Protein AF-W5W968-F1 (afdb_monomer_lite)

Foldseek 3Di:
DDDDDDDDDDDDDDDDDDDDPPDDDDDPDDPPPPPPQDQLQVQLQVLLCVVPVPPPQPVQWPDWGDDPLEIETEGQDDLPPLVSQVVSQVSSVVSSVVSPRQWYWYFYAHPVRHTNDIDTDHHPDPVVD

Structure (mmCIF, N/CA/C/O backbone):
data_AF-W5W968-F1
#
_entry.id   AF-W5W968-F1
#
loop_
_atom_site.group_PDB
_atom_site.id
_atom_site.type_symbol
_atom_site.label_atom_id
_atom_site.label_alt_id
_atom_site.label_comp_id
_atom_site.label_asym_id
_atom_site.label_entity_id
_atom_site.label_seq_id
_atom_site.pdbx_PDB_ins_code
_atom_site.Cartn_x
_atom_site.Cartn_y
_atom_site.Cartn_z
_atom_site.occupancy
_atom_site.B_iso_or_equiv
_atom_site.auth_seq_id
_atom_site.auth_comp_id
_atom_site.auth_asym_id
_atom_site.auth_atom_id
_atom_site.pdbx_PDB_model_num
ATOM 1 N N . MET A 1 1 ? -25.070 -48.140 -51.316 1.00 39.28 1 MET A N 1
ATOM 2 C CA . MET A 1 1 ? -23.881 -48.813 -51.889 1.00 39.28 1 MET A CA 1
ATOM 3 C C . MET A 1 1 ? -22.742 -48.630 -50.889 1.00 39.28 1 MET A C 1
ATOM 5 O O . MET A 1 1 ? -22.454 -47.496 -50.550 1.00 39.28 1 MET A O 1
ATOM 9 N N . ARG A 1 2 ? -22.415 -49.694 -50.137 1.00 38.19 2 ARG A N 1
ATOM 10 C CA . ARG A 1 2 ? -21.109 -50.400 -50.164 1.00 38.19 2 ARG A CA 1
ATOM 11 C C . ARG A 1 2 ? -19.934 -49.473 -49.798 1.00 38.19 2 ARG A C 1
ATOM 13 O O . ARG A 1 2 ? -19.560 -48.635 -50.599 1.00 38.19 2 ARG A O 1
ATOM 20 N N . HIS A 1 3 ? -19.540 -49.444 -48.520 1.00 36.47 3 HIS A N 1
ATOM 21 C CA . HIS A 1 3 ? -18.381 -50.171 -47.950 1.00 36.47 3 HIS A CA 1
ATOM 22 C C . HIS A 1 3 ? -17.030 -49.729 -48.538 1.00 36.47 3 HIS A C 1
ATOM 24 O O . HIS A 1 3 ? -16.761 -50.032 -49.692 1.00 36.47 3 HIS A O 1
ATOM 30 N N . ALA A 1 4 ? -16.140 -49.126 -47.740 1.00 35.97 4 ALA A N 1
ATOM 31 C CA . ALA A 1 4 ? -15.128 -49.837 -46.943 1.00 35.97 4 ALA A CA 1
ATOM 32 C C . ALA A 1 4 ? -14.168 -48.859 -46.220 1.00 35.97 4 ALA A C 1
ATOM 34 O O . ALA A 1 4 ? -13.805 -47.818 -46.760 1.00 35.97 4 ALA A O 1
ATOM 35 N N . LEU A 1 5 ? -13.781 -49.233 -44.993 1.00 43.88 5 LEU A N 1
ATOM 36 C CA . LEU A 1 5 ? -12.672 -48.693 -44.186 1.00 43.88 5 LEU A CA 1
ATOM 37 C C . LEU A 1 5 ? -11.293 -49.084 -44.777 1.00 43.88 5 LEU A C 1
ATOM 39 O O . LEU A 1 5 ? -11.223 -50.030 -45.562 1.00 43.88 5 LEU A O 1
ATOM 43 N N . PRO A 1 6 ? -10.199 -48.413 -44.359 1.00 47.28 6 PRO A N 1
ATOM 44 C CA . PRO A 1 6 ? -9.336 -48.941 -43.276 1.00 47.28 6 PRO A CA 1
ATOM 45 C C . PRO A 1 6 ? -8.950 -47.834 -42.265 1.00 47.28 6 PRO A C 1
ATOM 47 O O . PRO A 1 6 ? -8.614 -46.721 -42.648 1.00 47.28 6 PRO A O 1
ATOM 50 N N . LEU A 1 7 ? -9.203 -47.976 -40.961 1.00 47.47 7 LEU A N 1
ATOM 51 C CA . LEU A 1 7 ? -8.351 -48.579 -39.916 1.00 47.47 7 LEU A CA 1
ATOM 52 C C . LEU A 1 7 ? -6.845 -48.247 -40.005 1.00 47.47 7 LEU A C 1
ATOM 54 O O . LEU A 1 7 ? -6.109 -48.939 -40.697 1.00 47.47 7 LEU A O 1
ATOM 58 N N . VAL A 1 8 ? -6.387 -47.284 -39.193 1.00 40.53 8 VAL A N 1
ATOM 59 C CA . VAL A 1 8 ? -5.042 -47.272 -38.586 1.00 40.53 8 VAL A CA 1
ATOM 60 C C . VAL A 1 8 ? -5.174 -46.718 -37.165 1.00 40.53 8 VAL A C 1
ATOM 62 O O . VAL A 1 8 ? -5.640 -45.599 -36.963 1.00 40.53 8 VAL A O 1
ATOM 65 N N . ALA A 1 9 ? -4.795 -47.527 -36.178 1.00 46.47 9 ALA A N 1
ATOM 66 C CA . ALA A 1 9 ? -4.630 -47.112 -34.792 1.00 46.47 9 ALA A CA 1
ATOM 67 C C . ALA A 1 9 ? -3.275 -46.411 -34.623 1.00 46.47 9 ALA A C 1
ATOM 69 O O . ALA A 1 9 ? -2.259 -46.927 -35.082 1.00 46.47 9 ALA A O 1
ATOM 70 N N . ALA A 1 10 ? -3.246 -45.279 -33.922 1.00 40.69 10 ALA A N 1
ATOM 71 C CA . ALA A 1 10 ? -2.011 -44.714 -33.392 1.00 40.69 10 ALA A CA 1
ATOM 72 C C . ALA A 1 10 ? -2.279 -44.107 -32.011 1.00 40.69 10 ALA A C 1
ATOM 74 O O . ALA A 1 10 ? -2.956 -43.091 -31.867 1.00 40.69 10 ALA A O 1
ATOM 75 N N . VAL A 1 11 ? -1.758 -44.784 -30.991 1.00 48.22 11 VAL A N 1
ATOM 76 C CA . VAL A 1 11 ? -1.590 -44.264 -29.636 1.00 48.22 11 VAL A CA 1
ATOM 77 C C . VAL A 1 11 ? -0.377 -43.333 -29.654 1.00 48.22 11 VAL A C 1
ATOM 79 O O . VAL A 1 11 ? 0.710 -43.765 -30.026 1.00 48.22 11 VAL A O 1
ATOM 82 N N . ALA A 1 12 ? -0.540 -42.084 -29.225 1.00 42.56 12 ALA A N 1
ATOM 83 C CA . ALA A 1 12 ? 0.560 -41.213 -28.803 1.00 42.56 12 ALA A CA 1
ATOM 84 C C . ALA A 1 12 ? -0.007 -40.247 -27.750 1.00 42.56 12 ALA A C 1
ATOM 86 O O . ALA A 1 12 ? -0.806 -39.371 -28.054 1.00 42.56 12 ALA A O 1
ATOM 87 N N . ALA A 1 13 ? 0.112 -40.599 -26.472 1.00 41.41 13 ALA A N 1
ATOM 88 C CA . ALA A 1 13 ? 1.233 -40.215 -25.614 1.00 41.41 13 ALA A CA 1
ATOM 89 C C . ALA A 1 13 ? 1.222 -38.710 -25.299 1.00 41.41 13 ALA A C 1
ATOM 91 O O . ALA A 1 13 ? 1.742 -37.873 -26.030 1.00 41.41 13 ALA A O 1
ATOM 92 N N . LEU A 1 14 ? 0.603 -38.420 -24.154 1.00 41.91 14 LEU A N 1
ATOM 93 C CA . LEU A 1 14 ? 0.726 -37.198 -23.375 1.00 41.91 14 LEU A CA 1
ATOM 94 C C . LEU A 1 14 ? 2.215 -36.948 -23.073 1.00 41.91 14 LEU A C 1
ATOM 96 O O . LEU A 1 14 ? 2.837 -37.762 -22.393 1.00 41.91 14 LEU A O 1
ATOM 100 N N . VAL A 1 15 ? 2.785 -35.837 -23.541 1.00 47.44 15 VAL A N 1
ATOM 101 C CA . VAL A 1 15 ? 4.099 -35.376 -23.072 1.00 47.44 15 VAL A CA 1
ATOM 102 C C . VAL A 1 15 ? 3.987 -33.914 -22.667 1.00 47.44 15 VAL A C 1
ATOM 104 O O . VAL A 1 15 ? 3.806 -33.028 -23.498 1.00 47.44 15 VAL A O 1
ATOM 107 N N . LEU A 1 16 ? 4.078 -33.692 -21.353 1.00 44.12 16 LEU A N 1
ATOM 108 C CA . LEU A 1 16 ? 4.423 -32.414 -20.745 1.00 44.12 16 LEU A CA 1
ATOM 109 C C . LEU A 1 16 ? 5.750 -31.935 -21.343 1.00 44.12 16 LEU A C 1
ATOM 111 O O . LEU A 1 16 ? 6.796 -32.531 -21.080 1.00 44.12 16 LEU A O 1
ATOM 115 N N . THR A 1 17 ? 5.734 -30.841 -22.095 1.00 50.59 17 THR A N 1
ATOM 116 C CA . THR A 1 17 ? 6.968 -30.204 -22.560 1.00 50.59 17 THR A CA 1
ATOM 117 C C . THR A 1 17 ? 7.557 -29.354 -21.437 1.00 50.59 17 THR A C 1
ATOM 119 O O . THR A 1 17 ? 7.319 -28.153 -21.332 1.00 50.59 17 THR A O 1
ATOM 122 N N . GLY A 1 18 ? 8.315 -30.016 -20.564 1.00 40.38 18 GLY A N 1
ATOM 123 C CA . GLY A 1 18 ? 9.319 -29.386 -19.719 1.00 40.38 18 GLY A CA 1
ATOM 124 C C . GLY A 1 18 ? 10.605 -29.117 -20.511 1.00 40.38 18 GLY A C 1
ATOM 125 O O . GLY A 1 18 ? 11.054 -2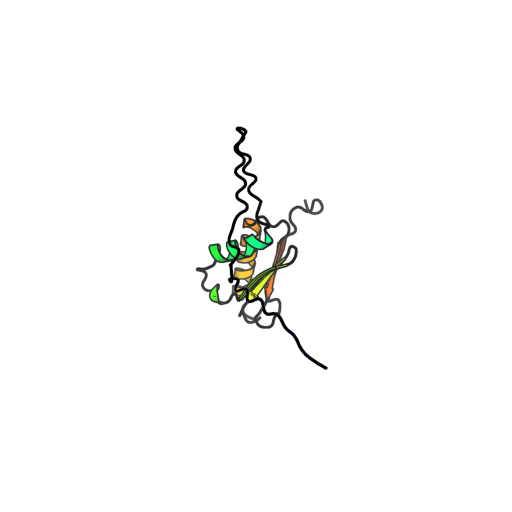9.964 -21.274 1.00 40.38 18 GLY A O 1
ATOM 126 N N . CYS A 1 19 ? 11.155 -27.917 -20.310 1.00 44.09 19 CYS A N 1
ATOM 127 C CA . CYS A 1 19 ? 12.542 -27.464 -20.476 1.00 44.09 19 CYS A CA 1
ATOM 128 C C . CYS A 1 19 ? 13.422 -28.083 -21.581 1.00 44.09 19 CYS A C 1
ATOM 130 O O . CYS A 1 19 ? 13.919 -29.192 -21.434 1.00 44.09 19 CYS A O 1
ATOM 132 N N . THR A 1 20 ? 13.801 -27.277 -22.580 1.00 46.06 20 THR A N 1
ATOM 133 C CA . THR A 1 20 ? 15.176 -27.244 -23.131 1.00 46.06 20 THR A CA 1
ATOM 134 C C . THR A 1 20 ? 15.336 -26.078 -24.109 1.00 46.06 20 THR A C 1
ATOM 136 O O . THR A 1 20 ? 15.083 -26.197 -25.296 1.00 46.06 20 THR A O 1
ATOM 139 N N . ASN A 1 21 ? 15.816 -24.941 -23.610 1.00 48.47 21 ASN A N 1
ATOM 140 C CA . ASN A 1 21 ? 16.661 -24.047 -24.404 1.00 48.47 21 ASN A CA 1
ATOM 141 C C . ASN A 1 21 ? 17.948 -23.834 -23.602 1.00 48.47 21 ASN A C 1
ATOM 143 O O . ASN A 1 21 ? 18.217 -22.756 -23.080 1.00 48.47 21 ASN A O 1
ATOM 147 N N . LEU A 1 22 ? 18.700 -24.923 -23.420 1.00 44.28 22 LEU A N 1
ATOM 148 C CA . LEU A 1 22 ? 20.071 -24.863 -22.932 1.00 44.28 22 LEU A CA 1
ATOM 149 C C . LEU A 1 22 ? 20.979 -24.673 -24.150 1.00 44.28 22 LEU A C 1
ATOM 151 O O . LEU A 1 22 ? 21.434 -25.640 -24.756 1.00 44.28 22 LEU A O 1
ATOM 155 N N . THR A 1 23 ? 21.230 -23.422 -24.519 1.00 49.28 23 THR A N 1
ATOM 156 C CA . THR A 1 23 ? 22.278 -23.097 -25.487 1.00 49.28 23 THR A CA 1
ATOM 157 C C . THR A 1 23 ? 23.603 -23.032 -24.729 1.00 49.28 23 THR A C 1
ATOM 159 O O . THR A 1 23 ? 23.888 -22.051 -24.045 1.00 49.28 23 THR A O 1
ATOM 162 N N . VAL A 1 24 ? 24.418 -24.086 -24.810 1.00 48.97 24 VAL A N 1
ATOM 163 C CA . VAL A 1 24 ? 25.811 -24.040 -24.341 1.00 48.97 24 VAL A CA 1
ATOM 164 C C . VAL A 1 24 ? 26.629 -23.302 -25.397 1.00 48.97 24 VAL A C 1
ATOM 166 O O . VAL A 1 24 ? 27.050 -23.891 -26.387 1.00 48.97 24 VAL A O 1
ATOM 169 N N . ILE A 1 25 ? 26.853 -22.006 -25.186 1.00 41.88 25 ILE A N 1
ATOM 170 C CA . ILE A 1 25 ? 27.878 -21.241 -25.900 1.00 41.88 25 ILE A CA 1
ATOM 171 C C . ILE A 1 25 ? 29.080 -21.148 -24.956 1.00 41.88 25 ILE A C 1
ATOM 173 O O . ILE A 1 25 ? 29.092 -20.334 -24.037 1.00 41.88 25 ILE A O 1
ATOM 177 N N . ARG A 1 26 ? 30.085 -22.012 -25.143 1.00 47.41 26 ARG A N 1
ATOM 178 C CA . ARG A 1 26 ? 31.435 -21.729 -24.639 1.00 47.41 26 ARG A CA 1
ATOM 179 C C . ARG A 1 26 ? 32.172 -20.948 -25.716 1.00 47.41 26 ARG A C 1
ATOM 181 O O . ARG A 1 26 ? 32.591 -21.517 -26.716 1.00 47.41 26 ARG A O 1
ATOM 188 N N . THR A 1 27 ? 32.348 -19.665 -25.460 1.00 37.69 27 THR A N 1
ATOM 189 C CA . THR A 1 27 ? 33.389 -18.840 -26.067 1.00 37.69 27 THR A CA 1
ATOM 190 C C . THR A 1 27 ? 34.041 -18.087 -24.924 1.00 37.69 27 THR A C 1
ATOM 192 O O . THR A 1 27 ? 33.364 -17.353 -24.207 1.00 37.69 27 THR A O 1
ATOM 195 N N . ASP A 1 28 ? 35.331 -18.337 -24.717 1.00 48.69 28 ASP A N 1
ATOM 196 C CA . ASP A 1 28 ? 36.204 -17.544 -23.862 1.00 48.69 28 ASP A CA 1
ATOM 197 C C . ASP A 1 28 ? 36.000 -16.048 -24.143 1.00 48.69 28 ASP A C 1
ATOM 199 O O . ASP A 1 28 ? 36.271 -15.566 -25.242 1.00 48.69 28 ASP A O 1
ATOM 203 N N . GLY A 1 29 ? 35.480 -15.313 -23.161 1.00 42.78 29 GLY A N 1
ATOM 204 C CA . GLY A 1 29 ? 35.251 -13.878 -23.291 1.00 42.78 29 GLY A CA 1
ATOM 205 C C . GLY A 1 29 ? 34.295 -13.346 -22.234 1.00 42.78 29 GLY A C 1
ATOM 206 O O . GLY A 1 29 ? 33.097 -13.525 -22.379 1.00 42.78 29 GLY A O 1
ATOM 207 N N . ALA A 1 30 ? 34.868 -12.706 -21.205 1.00 43.94 30 ALA A N 1
ATOM 208 C CA . ALA A 1 30 ? 34.291 -11.795 -20.201 1.00 43.94 30 ALA A CA 1
ATOM 209 C C . ALA A 1 30 ? 32.910 -12.137 -19.573 1.00 43.94 30 ALA A C 1
ATOM 211 O O . ALA A 1 30 ? 31.939 -12.407 -20.274 1.00 43.94 30 ALA A O 1
ATOM 212 N N . PRO A 1 31 ? 32.743 -12.033 -18.237 1.00 40.44 31 PRO A N 1
ATOM 213 C CA . PRO A 1 31 ? 31.450 -12.258 -17.598 1.00 40.44 31 PRO A CA 1
ATOM 214 C C . PRO A 1 31 ? 30.466 -11.128 -17.948 1.00 40.44 31 PRO A C 1
ATOM 216 O O . PRO A 1 31 ? 30.325 -10.157 -17.214 1.00 40.44 31 PRO A O 1
ATOM 219 N N . ASN A 1 32 ? 29.739 -11.270 -19.054 1.00 43.28 32 ASN A N 1
ATOM 220 C CA . ASN A 1 32 ? 28.524 -10.506 -19.310 1.00 43.28 32 ASN A CA 1
ATOM 221 C C . ASN A 1 32 ? 27.347 -11.226 -18.646 1.00 43.28 32 ASN A C 1
ATOM 223 O O . ASN A 1 32 ? 26.489 -11.815 -19.300 1.00 43.28 32 ASN A O 1
ATOM 227 N N . THR A 1 33 ? 27.293 -11.174 -17.314 1.00 44.38 33 THR A N 1
ATOM 228 C CA . THR A 1 33 ? 26.039 -11.388 -16.586 1.00 44.38 33 THR A CA 1
ATOM 229 C C . THR A 1 33 ? 25.143 -10.181 -16.832 1.00 44.38 33 THR A C 1
ATOM 231 O O . THR A 1 33 ? 25.094 -9.248 -16.032 1.00 44.38 33 THR A O 1
ATOM 234 N N . THR A 1 34 ? 24.425 -10.173 -17.953 1.00 44.59 34 THR A N 1
ATOM 235 C CA . THR A 1 34 ? 23.242 -9.324 -18.090 1.00 44.59 34 THR A CA 1
ATOM 236 C C . THR A 1 34 ? 22.142 -9.947 -17.235 1.00 44.59 34 THR A C 1
ATOM 238 O O . THR A 1 34 ? 21.294 -10.690 -17.721 1.00 44.59 34 THR A O 1
ATOM 241 N N . THR A 1 35 ? 22.182 -9.692 -15.927 1.00 52.06 35 THR A N 1
ATOM 242 C CA . THR A 1 35 ? 21.044 -9.955 -15.046 1.00 52.06 35 THR A CA 1
ATOM 243 C C . THR A 1 35 ? 19.908 -9.071 -15.540 1.00 52.06 35 THR A C 1
ATOM 245 O O . THR A 1 35 ? 19.963 -7.849 -15.394 1.00 52.06 35 THR A O 1
ATOM 248 N N . ALA A 1 36 ? 18.905 -9.664 -16.189 1.00 58.97 36 ALA A N 1
ATOM 249 C CA . ALA A 1 36 ? 17.695 -8.945 -16.556 1.00 58.97 36 ALA A CA 1
ATOM 250 C C . ALA A 1 36 ? 17.118 -8.313 -15.281 1.00 58.97 36 ALA A C 1
ATOM 252 O O . ALA A 1 36 ? 16.796 -9.017 -14.325 1.00 58.97 36 ALA A O 1
ATOM 253 N N . LYS A 1 37 ? 17.049 -6.979 -15.239 1.00 63.75 37 LYS A N 1
ATOM 254 C CA . LYS A 1 37 ? 16.465 -6.256 -14.110 1.00 63.75 37 LYS A CA 1
ATOM 255 C C . LYS A 1 37 ? 14.977 -6.600 -14.060 1.00 63.75 37 LYS A C 1
ATOM 257 O O . LYS A 1 37 ? 14.246 -6.268 -14.992 1.00 63.75 37 LYS A O 1
ATOM 262 N N . THR A 1 38 ? 14.537 -7.260 -12.994 1.00 66.12 38 THR A N 1
ATOM 263 C CA . THR A 1 38 ? 13.114 -7.506 -12.753 1.00 66.12 38 THR A CA 1
ATOM 264 C C . THR A 1 38 ? 12.379 -6.161 -12.733 1.00 66.12 38 THR A C 1
ATOM 266 O O . THR A 1 38 ? 12.865 -5.205 -12.119 1.00 66.12 38 THR A O 1
ATOM 269 N N . PRO A 1 39 ? 11.235 -6.025 -13.425 1.00 75.38 39 PRO A N 1
ATOM 270 C CA . PRO A 1 39 ? 10.485 -4.781 -13.400 1.00 75.38 39 PRO A CA 1
ATOM 271 C C . PRO A 1 39 ? 10.000 -4.499 -11.976 1.00 75.38 39 PRO A C 1
ATOM 273 O O . PRO A 1 39 ? 9.533 -5.403 -11.280 1.00 75.38 39 PRO A O 1
ATOM 276 N N . ALA A 1 40 ? 10.045 -3.229 -11.565 1.00 75.50 40 ALA A N 1
ATOM 277 C CA . ALA A 1 40 ? 9.614 -2.813 -10.230 1.00 75.50 40 ALA A CA 1
ATOM 278 C C . ALA A 1 40 ? 8.186 -3.294 -9.906 1.00 75.50 40 ALA A C 1
ATOM 280 O O . ALA A 1 40 ? 7.905 -3.652 -8.768 1.00 75.50 40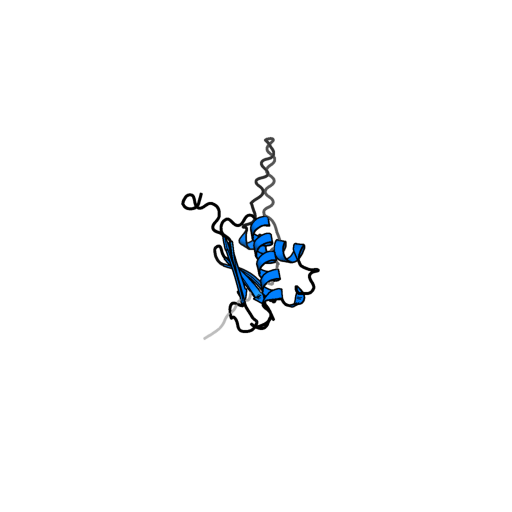 ALA A O 1
ATOM 281 N N . SER A 1 41 ? 7.306 -3.392 -10.912 1.00 79.69 41 SER A N 1
ATOM 282 C CA . SER A 1 41 ? 5.934 -3.896 -10.766 1.00 79.69 41 SER A CA 1
ATOM 283 C C . SER A 1 41 ? 5.836 -5.320 -10.209 1.00 79.69 41 SER A C 1
ATOM 285 O O . SER A 1 41 ? 4.887 -5.614 -9.486 1.00 79.69 41 SER A O 1
ATOM 287 N N . ALA A 1 42 ? 6.812 -6.183 -10.499 1.00 84.12 42 ALA A N 1
ATOM 288 C CA . ALA A 1 42 ? 6.889 -7.534 -9.947 1.00 84.12 42 ALA A CA 1
ATOM 289 C C . ALA A 1 42 ? 7.620 -7.571 -8.593 1.00 84.12 42 ALA A C 1
ATOM 291 O O . ALA A 1 42 ? 7.347 -8.440 -7.769 1.00 84.12 42 ALA A O 1
ATOM 292 N N . GLU A 1 43 ? 8.519 -6.618 -8.333 1.00 90.06 43 GLU A N 1
ATOM 293 C CA . GLU A 1 43 ? 9.283 -6.569 -7.084 1.00 90.06 43 GLU A CA 1
ATOM 294 C C . GLU A 1 43 ? 8.525 -5.918 -5.920 1.00 90.06 43 GLU A C 1
ATOM 296 O O . GLU A 1 43 ? 8.709 -6.347 -4.782 1.00 90.06 43 GLU A O 1
ATOM 301 N N . VAL A 1 44 ? 7.660 -4.918 -6.158 1.00 91.12 44 VAL A N 1
ATOM 302 C CA . VAL A 1 44 ? 6.951 -4.206 -5.071 1.00 91.12 44 VAL A CA 1
ATOM 303 C C . VAL A 1 44 ? 6.174 -5.157 -4.151 1.00 91.12 44 VAL A C 1
ATOM 305 O O . VAL A 1 44 ? 6.364 -5.056 -2.937 1.00 91.12 44 VAL A O 1
ATOM 308 N N . PRO A 1 45 ? 5.329 -6.086 -4.649 1.00 92.44 45 PRO A N 1
ATOM 309 C CA . PRO A 1 45 ? 4.572 -6.975 -3.767 1.00 92.44 45 PRO A CA 1
ATOM 310 C C . PRO A 1 45 ? 5.481 -7.893 -2.941 1.00 92.44 45 PRO A C 1
ATOM 312 O O . PRO A 1 45 ? 5.207 -8.125 -1.766 1.00 92.44 45 PRO A O 1
ATOM 315 N N . VAL A 1 46 ? 6.590 -8.356 -3.531 1.00 92.81 46 VAL A N 1
ATOM 316 C CA . VAL A 1 46 ? 7.588 -9.196 -2.853 1.00 92.81 46 VAL A CA 1
ATOM 317 C C . VAL A 1 46 ? 8.271 -8.408 -1.737 1.00 92.81 46 VAL A C 1
ATOM 319 O O . VAL A 1 46 ? 8.234 -8.822 -0.584 1.00 92.81 46 VAL A O 1
ATOM 322 N N . LYS A 1 47 ? 8.804 -7.215 -2.038 1.00 93.81 47 LYS A N 1
ATOM 323 C CA . LYS A 1 47 ? 9.446 -6.350 -1.035 1.00 93.81 47 LYS A CA 1
ATOM 324 C C . LYS A 1 47 ? 8.486 -5.936 0.075 1.00 93.81 47 LYS A C 1
ATOM 326 O O . LYS A 1 47 ? 8.890 -5.855 1.233 1.00 93.81 47 LYS A O 1
ATOM 331 N N . PHE A 1 48 ? 7.221 -5.693 -0.262 1.00 95.31 48 PHE A N 1
ATOM 332 C CA . PHE A 1 48 ? 6.192 -5.394 0.725 1.00 95.31 48 PHE A CA 1
ATOM 333 C C . PHE A 1 48 ? 5.960 -6.578 1.664 1.00 95.31 48 PHE A C 1
ATOM 335 O O . PHE A 1 48 ? 5.955 -6.390 2.880 1.00 95.31 48 PHE A O 1
ATOM 342 N N . HIS A 1 49 ? 5.792 -7.781 1.114 1.00 95.94 49 HIS A N 1
ATOM 343 C CA . HIS A 1 49 ? 5.591 -8.995 1.897 1.00 95.94 49 HIS A CA 1
ATOM 344 C C . HIS A 1 49 ? 6.794 -9.288 2.802 1.00 95.94 49 HIS A C 1
ATOM 346 O O . HIS A 1 49 ? 6.627 -9.436 4.013 1.00 95.94 49 HIS A O 1
ATOM 352 N N . ASP A 1 50 ? 8.003 -9.303 2.243 1.00 94.75 50 ASP A N 1
ATOM 353 C CA . ASP A 1 50 ? 9.232 -9.623 2.974 1.00 94.75 50 ASP A CA 1
ATOM 354 C C . ASP A 1 50 ? 9.446 -8.688 4.170 1.00 94.75 50 ASP A C 1
ATOM 356 O O . ASP A 1 50 ? 9.777 -9.141 5.264 1.00 94.75 50 ASP A O 1
ATOM 360 N N . ALA A 1 51 ? 9.200 -7.388 3.986 1.00 94.38 51 ALA A N 1
ATOM 361 C CA . ALA A 1 51 ? 9.413 -6.391 5.029 1.00 94.38 51 ALA A CA 1
ATOM 362 C C . ALA A 1 51 ? 8.303 -6.352 6.093 1.00 94.38 51 ALA A C 1
ATOM 364 O O . ALA A 1 51 ? 8.555 -5.902 7.209 1.00 94.38 51 ALA A O 1
ATOM 365 N N . ASN A 1 52 ? 7.079 -6.783 5.766 1.00 96.12 52 ASN A N 1
ATOM 366 C CA . ASN A 1 52 ? 5.908 -6.527 6.614 1.00 96.12 52 ASN A CA 1
ATOM 367 C C . ASN A 1 52 ? 5.142 -7.779 7.043 1.00 96.12 52 ASN A C 1
ATOM 369 O O . ASN A 1 52 ? 4.170 -7.642 7.778 1.00 96.12 52 ASN A O 1
ATOM 373 N N . SER A 1 53 ? 5.563 -8.984 6.649 1.00 95.50 53 SER A N 1
ATOM 374 C CA . SER A 1 53 ? 4.868 -10.240 6.985 1.00 95.50 53 SER A CA 1
ATOM 375 C C . SER A 1 53 ? 4.620 -10.446 8.486 1.00 95.50 53 SER A C 1
ATOM 377 O O . SER A 1 53 ? 3.660 -11.109 8.868 1.00 95.50 53 SER A O 1
ATOM 379 N N . GLN A 1 54 ? 5.460 -9.853 9.338 1.00 95.69 54 GLN A N 1
ATOM 380 C CA . GLN A 1 54 ? 5.363 -9.925 10.800 1.00 95.69 54 GLN A CA 1
ATOM 381 C C . GLN A 1 54 ? 4.570 -8.766 11.426 1.00 95.69 54 GLN A C 1
ATOM 383 O O . GLN A 1 54 ? 4.381 -8.726 12.641 1.00 95.69 54 GLN A O 1
ATOM 388 N N . ALA A 1 55 ? 4.118 -7.794 10.631 1.00 95.12 55 ALA A N 1
ATOM 389 C CA . ALA A 1 55 ? 3.358 -6.672 11.153 1.00 95.12 55 ALA A CA 1
ATOM 390 C C . ALA A 1 55 ? 1.972 -7.146 11.633 1.00 95.12 55 ALA A C 1
ATOM 392 O O . ALA A 1 55 ? 1.299 -7.887 10.909 1.00 95.12 55 ALA A O 1
ATOM 393 N N . PRO A 1 56 ? 1.466 -6.669 12.790 1.00 95.62 56 PRO A N 1
ATOM 394 C CA . PRO A 1 56 ? 0.169 -7.098 13.316 1.00 95.62 56 PRO A CA 1
ATOM 395 C C . PRO A 1 56 ? -0.996 -6.879 12.350 1.00 95.62 56 PRO A C 1
ATOM 397 O O . PRO A 1 56 ? -2.001 -7.568 12.436 1.00 95.62 56 PRO A O 1
ATOM 400 N N . TRP A 1 57 ? -0.874 -5.931 11.422 1.00 95.00 57 TRP A N 1
ATOM 401 C CA . TRP A 1 57 ? -1.896 -5.590 10.437 1.00 95.00 57 TRP A CA 1
ATOM 402 C C . TRP A 1 57 ? -1.775 -6.355 9.113 1.00 95.00 57 TRP A C 1
ATOM 404 O O . TRP A 1 57 ? -2.668 -6.238 8.274 1.00 95.00 57 TRP A O 1
ATOM 414 N N . PHE A 1 58 ? -0.705 -7.129 8.895 1.00 96.19 58 PHE A N 1
ATOM 415 C CA . PHE A 1 58 ? -0.403 -7.736 7.594 1.00 96.19 58 PHE A CA 1
ATOM 416 C C . PHE A 1 58 ? -1.500 -8.688 7.112 1.00 96.19 58 PHE A C 1
ATOM 418 O O . PHE A 1 58 ? -1.882 -8.661 5.946 1.00 96.19 58 PHE A O 1
ATOM 425 N N . HIS A 1 59 ? -2.101 -9.441 8.036 1.00 96.44 59 HIS A N 1
ATOM 426 C CA . HIS A 1 59 ? -3.226 -10.336 7.757 1.00 96.44 59 HIS A CA 1
ATOM 427 C C . HIS A 1 59 ? -4.469 -9.618 7.199 1.00 96.44 59 HIS A C 1
ATOM 429 O O . HIS A 1 59 ? -5.352 -10.271 6.654 1.00 96.44 59 HIS A O 1
ATOM 435 N N . LYS A 1 60 ? -4.563 -8.285 7.328 1.00 96.19 60 LYS A N 1
ATOM 436 C CA . LYS A 1 60 ? -5.650 -7.473 6.762 1.00 96.19 60 LYS A CA 1
ATOM 437 C C . LYS A 1 60 ? -5.383 -7.025 5.322 1.00 96.19 60 LYS A C 1
ATOM 439 O O . LYS A 1 60 ? -6.260 -6.409 4.719 1.00 96.19 60 LYS A O 1
ATOM 444 N N . VAL A 1 61 ? -4.210 -7.299 4.753 1.00 96.69 61 VAL A N 1
ATOM 445 C CA . VAL A 1 61 ? -3.895 -6.990 3.352 1.00 96.69 61 VAL A CA 1
ATOM 446 C C . VAL A 1 61 ? -4.430 -8.108 2.460 1.00 96.69 61 VAL A C 1
ATOM 448 O O . VAL A 1 61 ? -4.079 -9.269 2.631 1.00 96.69 61 VAL A O 1
ATOM 451 N N . LYS A 1 62 ? -5.278 -7.762 1.488 1.00 96.31 62 LYS A N 1
ATOM 452 C CA . LYS A 1 62 ? -5.796 -8.712 0.490 1.00 96.31 62 LYS A CA 1
ATOM 453 C C . LYS A 1 62 ? -4.867 -8.839 -0.707 1.00 96.31 62 LYS A C 1
ATOM 455 O O . LYS A 1 62 ? -4.669 -9.930 -1.224 1.00 96.31 62 LYS A O 1
ATOM 460 N N . ALA A 1 63 ? -4.361 -7.708 -1.187 1.00 94.25 63 ALA A N 1
ATOM 461 C CA . ALA A 1 63 ? -3.489 -7.665 -2.348 1.00 94.25 63 ALA A CA 1
ATOM 462 C C . ALA A 1 63 ? -2.665 -6.381 -2.353 1.00 94.25 63 ALA A C 1
ATOM 464 O O . ALA A 1 63 ? -3.156 -5.316 -1.972 1.00 94.25 63 ALA A O 1
ATOM 465 N N . VAL A 1 64 ? -1.442 -6.486 -2.861 1.00 94.44 64 VAL A N 1
ATOM 466 C CA . VAL A 1 64 ? -0.630 -5.348 -3.287 1.00 94.44 64 VAL A CA 1
ATOM 467 C C . VAL A 1 64 ? -0.372 -5.527 -4.770 1.00 94.44 64 VAL A C 1
ATOM 469 O O . VAL A 1 64 ? 0.164 -6.549 -5.189 1.00 94.44 64 VAL A O 1
ATOM 472 N N . SER A 1 65 ? -0.785 -4.551 -5.566 1.00 92.50 65 SER A N 1
ATOM 473 C CA . SER A 1 65 ? -0.645 -4.577 -7.020 1.00 92.50 65 SER A CA 1
ATOM 474 C C . SER A 1 65 ? -0.066 -3.263 -7.510 1.00 92.50 65 SER A C 1
ATOM 476 O O . SER A 1 65 ? -0.372 -2.209 -6.954 1.00 92.50 65 SER A O 1
ATOM 478 N N . VAL A 1 66 ? 0.727 -3.319 -8.573 1.00 89.88 66 VAL A N 1
ATOM 479 C CA . VAL A 1 66 ? 1.236 -2.125 -9.247 1.00 89.88 66 VAL A CA 1
ATOM 480 C C . VAL A 1 66 ? 0.407 -1.881 -10.502 1.00 89.88 66 VAL A C 1
ATOM 482 O O . VAL A 1 66 ? 0.267 -2.780 -11.326 1.00 89.88 66 VAL A O 1
ATOM 485 N N . ASP A 1 67 ? -0.146 -0.679 -10.623 1.00 85.25 67 ASP A N 1
ATOM 486 C CA . ASP A 1 67 ? -0.915 -0.213 -11.776 1.00 85.25 67 ASP A CA 1
ATOM 487 C C . ASP A 1 67 ? -0.216 1.005 -12.388 1.00 85.25 67 ASP A C 1
ATOM 489 O O . ASP A 1 67 ? -0.163 2.087 -11.796 1.00 85.25 67 ASP A O 1
ATOM 493 N N . GLY A 1 68 ? 0.415 0.806 -13.545 1.00 84.00 68 GLY A N 1
ATOM 494 C CA . GLY A 1 68 ? 1.304 1.795 -14.148 1.00 84.00 68 GLY A CA 1
ATOM 495 C C . GLY A 1 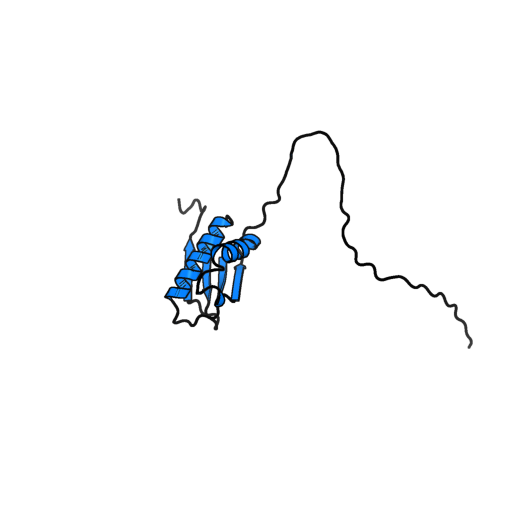68 ? 2.444 2.178 -13.199 1.00 84.00 68 GLY A C 1
ATOM 496 O O . GLY A 1 68 ? 3.354 1.388 -12.955 1.00 84.00 68 GLY A O 1
ATOM 497 N N . LYS A 1 69 ? 2.392 3.405 -12.667 1.00 81.00 69 LYS A N 1
ATOM 498 C CA . LYS A 1 69 ? 3.344 3.922 -11.666 1.00 81.00 69 LYS A CA 1
ATOM 499 C C . LYS A 1 69 ? 2.733 4.049 -10.256 1.00 81.00 69 LYS A C 1
ATOM 501 O O . LYS A 1 69 ? 3.325 4.647 -9.364 1.00 81.00 69 LYS A O 1
ATOM 506 N N . GLY A 1 70 ? 1.525 3.536 -10.048 1.00 87.38 70 GLY A N 1
ATOM 507 C CA . GLY A 1 70 ? 0.847 3.522 -8.756 1.00 87.38 70 GLY A CA 1
ATOM 508 C C . GLY A 1 70 ? 0.943 2.161 -8.070 1.00 87.38 70 GLY A C 1
ATOM 509 O O . GLY A 1 70 ? 0.923 1.125 -8.725 1.00 87.38 70 GLY A O 1
ATOM 510 N N . VAL A 1 71 ? 1.002 2.150 -6.742 1.00 91.56 71 VAL A N 1
ATOM 511 C CA . VAL A 1 71 ? 0.822 0.964 -5.905 1.00 91.56 71 VAL A CA 1
ATOM 512 C C . VAL A 1 71 ? -0.562 1.023 -5.279 1.00 91.56 71 VAL A C 1
ATOM 514 O O . VAL A 1 71 ? -0.898 1.947 -4.537 1.00 91.56 71 VAL A O 1
ATOM 517 N N . LEU A 1 72 ? -1.363 0.005 -5.554 1.00 94.25 72 LEU A N 1
ATOM 518 C CA . LEU A 1 72 ? -2.670 -0.182 -4.958 1.00 94.25 72 LEU A CA 1
ATOM 519 C C . LEU A 1 72 ? -2.594 -1.273 -3.888 1.00 94.25 72 LEU A C 1
ATOM 521 O O . LEU A 1 72 ? -2.301 -2.430 -4.190 1.00 94.25 72 LEU A O 1
ATOM 525 N N . VAL A 1 73 ? -2.910 -0.910 -2.647 1.00 96.12 73 VAL A N 1
ATOM 526 C CA . VAL A 1 73 ? -3.037 -1.834 -1.516 1.00 96.12 73 VAL A CA 1
ATOM 527 C C . VAL A 1 73 ? -4.522 -2.040 -1.232 1.00 96.12 73 VAL A C 1
ATOM 529 O O . VAL A 1 73 ? -5.218 -1.123 -0.794 1.00 96.12 73 VAL A O 1
ATOM 532 N N . ARG A 1 74 ? -5.031 -3.244 -1.488 1.00 96.25 74 ARG A N 1
ATOM 533 C CA . ARG A 1 74 ? -6.407 -3.635 -1.154 1.00 96.25 74 ARG A CA 1
ATOM 534 C C . ARG A 1 74 ? -6.422 -4.321 0.200 1.00 96.25 74 ARG A C 1
ATOM 536 O O . ARG A 1 74 ? -5.589 -5.189 0.455 1.00 96.25 74 ARG A O 1
ATOM 543 N N . THR A 1 75 ? -7.377 -3.969 1.053 1.00 97.06 75 THR A N 1
ATOM 544 C CA . THR A 1 75 ? -7.394 -4.425 2.449 1.00 97.06 75 THR A CA 1
ATOM 545 C C . THR A 1 75 ? -8.756 -4.969 2.879 1.00 97.06 75 THR A C 1
ATOM 547 O O . THR A 1 75 ? -9.736 -4.951 2.134 1.00 97.06 75 THR A O 1
ATOM 550 N N . MET A 1 76 ? -8.799 -5.496 4.099 1.00 96.56 76 MET A N 1
ATOM 551 C CA . MET A 1 76 ? -10.007 -5.793 4.869 1.00 96.56 76 MET A CA 1
ATOM 552 C C . MET A 1 76 ? -10.343 -4.681 5.873 1.00 96.56 76 MET A C 1
ATOM 554 O O . MET A 1 76 ? -11.196 -4.892 6.723 1.00 96.56 76 MET A O 1
ATOM 558 N N . LEU A 1 77 ? -9.661 -3.532 5.812 1.00 93.69 77 LEU A N 1
ATOM 559 C CA . LEU A 1 77 ? -9.907 -2.421 6.726 1.00 93.69 77 LEU A CA 1
ATOM 560 C C . LEU A 1 77 ? -11.249 -1.757 6.440 1.00 93.69 77 LEU A C 1
ATOM 562 O O . LEU A 1 77 ? -11.652 -1.614 5.278 1.00 93.69 77 LEU A O 1
ATOM 566 N N . ASP A 1 78 ? -11.877 -1.273 7.503 1.00 92.62 78 ASP A N 1
ATOM 567 C CA . ASP A 1 78 ? -12.986 -0.345 7.387 1.00 92.62 78 ASP A CA 1
ATOM 568 C C . ASP A 1 78 ? -12.461 1.069 7.137 1.00 92.62 78 ASP A C 1
ATOM 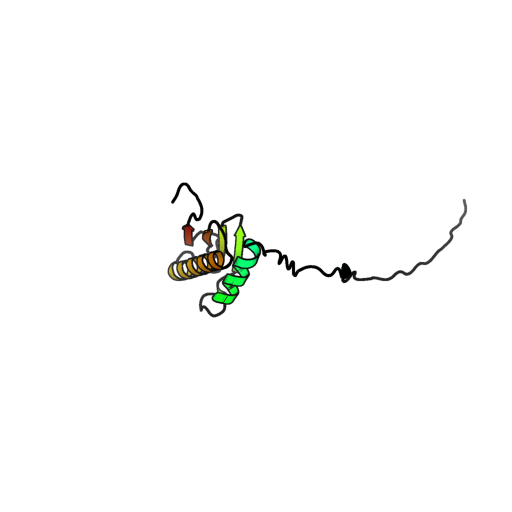570 O O . ASP A 1 78 ? -11.319 1.411 7.449 1.00 92.62 78 ASP A O 1
ATOM 574 N N . LYS A 1 79 ? -13.309 1.941 6.581 1.00 84.62 79 LYS A N 1
ATOM 575 C CA . LYS A 1 79 ? -12.919 3.328 6.271 1.00 84.62 79 LYS A CA 1
ATOM 576 C C . LYS A 1 79 ? -12.461 4.116 7.513 1.00 84.62 79 LYS A C 1
ATOM 578 O O . LYS A 1 79 ? -11.723 5.086 7.373 1.00 84.62 79 LYS A O 1
ATOM 583 N N . GLY A 1 80 ? -12.890 3.702 8.708 1.00 86.62 80 GLY A N 1
ATOM 584 C CA . GLY A 1 80 ? -12.492 4.300 9.984 1.00 86.62 80 GLY A CA 1
ATOM 585 C C . GLY A 1 80 ? -11.088 3.916 10.472 1.00 86.62 80 GLY A C 1
ATOM 586 O O . GLY A 1 80 ? -10.548 4.618 11.323 1.00 86.62 80 GLY A O 1
ATOM 587 N N . ASP A 1 81 ? -10.459 2.871 9.920 1.00 89.75 81 ASP A N 1
ATOM 588 C CA . ASP A 1 81 ? -9.157 2.348 10.372 1.00 89.75 81 ASP A CA 1
ATOM 589 C C . ASP A 1 81 ? -7.963 3.143 9.799 1.00 89.75 81 ASP A C 1
ATOM 591 O O . ASP A 1 81 ? -7.029 2.601 9.196 1.00 89.75 81 ASP A O 1
ATOM 595 N N . THR A 1 82 ? -7.984 4.463 9.963 1.00 90.25 82 THR A N 1
ATOM 596 C CA . THR A 1 82 ? -7.039 5.384 9.311 1.00 90.25 82 THR A CA 1
ATOM 597 C C . THR A 1 82 ? -5.592 5.185 9.763 1.00 90.25 82 THR A C 1
ATOM 599 O O . THR A 1 82 ? -4.687 5.210 8.931 1.00 90.25 82 THR A O 1
ATOM 602 N N . ALA A 1 83 ? -5.352 4.919 11.050 1.00 89.19 83 ALA A N 1
ATOM 603 C CA . ALA A 1 83 ? -4.005 4.699 11.580 1.00 89.19 83 ALA A CA 1
ATOM 604 C C . ALA A 1 83 ? -3.336 3.456 10.965 1.00 89.19 83 ALA A C 1
ATOM 606 O O . ALA A 1 83 ? -2.176 3.500 10.553 1.00 89.19 83 ALA A O 1
ATOM 607 N N . THR A 1 84 ? -4.080 2.353 10.845 1.00 91.62 84 THR A N 1
ATOM 608 C CA . THR A 1 84 ? -3.580 1.135 10.197 1.00 91.62 84 THR A CA 1
ATOM 609 C C . THR A 1 84 ? -3.387 1.344 8.698 1.00 91.62 84 THR A C 1
ATOM 611 O O . THR A 1 84 ? -2.370 0.920 8.151 1.00 91.62 84 THR A O 1
ATOM 614 N N . ALA A 1 85 ? -4.313 2.043 8.037 1.00 91.88 85 ALA A N 1
ATOM 615 C CA . ALA A 1 85 ? -4.178 2.366 6.622 1.00 91.88 85 ALA A CA 1
ATOM 616 C C . ALA A 1 85 ? -2.948 3.245 6.338 1.00 91.88 85 ALA A C 1
ATOM 618 O O . ALA A 1 85 ? -2.260 3.018 5.348 1.00 91.88 85 ALA A O 1
ATOM 619 N N . LEU A 1 86 ? -2.618 4.202 7.212 1.00 90.38 86 LEU A N 1
ATOM 620 C CA . LEU A 1 86 ? -1.403 5.015 7.092 1.00 90.38 86 LEU A CA 1
ATOM 621 C C . LEU A 1 86 ? -0.131 4.169 7.219 1.00 90.38 86 LEU A C 1
ATOM 623 O O . LEU A 1 86 ? 0.774 4.319 6.401 1.00 90.38 86 LEU A O 1
ATOM 627 N N . ALA A 1 87 ? -0.081 3.241 8.178 1.00 91.56 87 ALA A N 1
ATOM 628 C CA . ALA A 1 87 ? 1.051 2.324 8.320 1.00 91.56 87 ALA A CA 1
ATOM 629 C C . ALA A 1 87 ? 1.235 1.439 7.072 1.00 91.56 87 ALA A C 1
ATOM 631 O O . ALA A 1 87 ? 2.351 1.296 6.575 1.00 91.56 87 ALA A O 1
ATOM 632 N N . MET A 1 88 ? 0.141 0.903 6.518 1.00 95.00 88 MET A N 1
ATOM 633 C CA . MET A 1 88 ? 0.169 0.140 5.263 1.00 95.00 88 MET A CA 1
ATOM 634 C C . MET A 1 88 ? 0.612 0.995 4.069 1.00 95.00 88 MET A C 1
ATOM 636 O O . MET A 1 88 ? 1.361 0.522 3.215 1.00 95.00 88 MET A O 1
ATOM 640 N N . CYS A 1 89 ? 0.157 2.250 4.007 1.00 93.75 89 CYS A N 1
ATOM 641 C CA . CYS A 1 89 ? 0.514 3.194 2.953 1.00 93.75 89 CYS A CA 1
ATOM 642 C C . CYS A 1 89 ? 2.022 3.477 2.964 1.00 93.75 89 CYS A C 1
ATOM 644 O O . CYS A 1 89 ? 2.676 3.395 1.924 1.00 93.75 89 CYS A O 1
ATOM 646 N N . GLU A 1 90 ? 2.592 3.728 4.146 1.00 90.94 90 GLU A N 1
ATOM 647 C CA . GLU A 1 90 ? 4.029 3.957 4.296 1.00 90.94 90 GLU A CA 1
ATOM 648 C C . GLU A 1 90 ? 4.841 2.704 3.958 1.00 90.94 90 GLU A C 1
ATOM 650 O O . GLU A 1 90 ? 5.816 2.780 3.214 1.00 90.94 90 GLU A O 1
ATOM 655 N N . ALA A 1 91 ? 4.405 1.533 4.424 1.00 94.31 91 ALA A N 1
ATOM 656 C CA . ALA A 1 91 ? 5.051 0.264 4.109 1.00 94.31 91 ALA A CA 1
ATOM 657 C C . ALA A 1 91 ? 5.091 -0.018 2.596 1.00 94.31 91 ALA A C 1
ATOM 659 O O . ALA A 1 91 ? 6.132 -0.399 2.058 1.00 94.31 91 ALA A O 1
ATOM 660 N N . ALA A 1 92 ? 3.982 0.210 1.889 1.00 93.12 92 ALA A N 1
ATOM 661 C CA . ALA A 1 92 ? 3.910 0.050 0.437 1.00 93.12 92 ALA A CA 1
ATOM 662 C C . ALA A 1 92 ? 4.762 1.082 -0.305 1.00 93.12 92 ALA A C 1
ATOM 664 O O . ALA A 1 92 ? 5.408 0.751 -1.301 1.00 93.12 92 ALA A O 1
ATOM 665 N N . TYR A 1 93 ? 4.829 2.306 0.211 1.00 90.88 93 TYR A N 1
ATOM 666 C CA . TYR A 1 93 ? 5.703 3.335 -0.329 1.00 90.88 93 TYR A CA 1
ATOM 667 C C . TYR A 1 93 ? 7.186 2.950 -0.186 1.00 90.88 93 TYR A C 1
ATOM 669 O O . TYR A 1 93 ? 7.940 3.032 -1.158 1.00 90.88 93 TYR A O 1
ATOM 677 N N . GLN A 1 94 ? 7.609 2.456 0.981 1.00 90.62 94 GLN A N 1
ATOM 678 C CA . GLN A 1 94 ? 8.987 1.996 1.188 1.00 90.62 94 GLN A CA 1
ATOM 679 C C . GLN A 1 94 ? 9.318 0.773 0.323 1.00 90.62 94 GLN A C 1
ATOM 681 O O . GLN A 1 94 ? 10.377 0.739 -0.301 1.00 90.62 94 GLN A O 1
ATOM 686 N N . ALA A 1 95 ? 8.395 -0.183 0.188 1.00 91.94 95 ALA A N 1
ATOM 687 C CA . ALA A 1 95 ? 8.568 -1.329 -0.704 1.00 91.94 95 ALA A CA 1
ATOM 688 C C . ALA A 1 9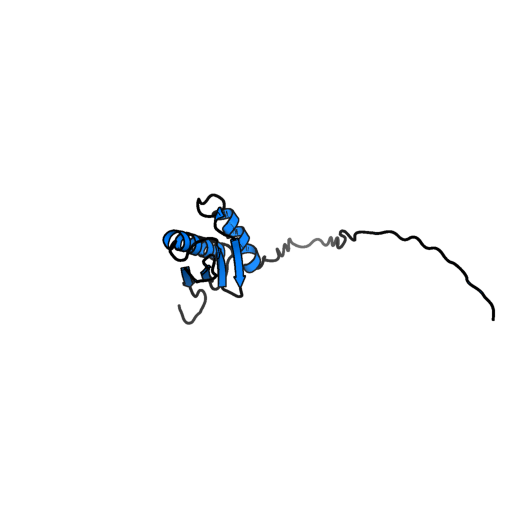5 ? 8.781 -0.900 -2.166 1.00 91.94 95 ALA A C 1
ATOM 690 O O . ALA A 1 95 ? 9.688 -1.398 -2.835 1.00 91.94 95 ALA A O 1
ATOM 691 N N . ALA A 1 96 ? 8.001 0.075 -2.643 1.00 89.44 96 ALA A N 1
ATOM 692 C CA . ALA A 1 96 ? 8.149 0.628 -3.985 1.00 89.44 96 ALA A CA 1
ATOM 693 C C . ALA A 1 96 ? 9.495 1.336 -4.186 1.00 89.44 96 ALA A C 1
ATOM 695 O O . ALA A 1 96 ? 10.126 1.189 -5.234 1.00 89.44 96 ALA A O 1
ATOM 696 N N . ARG A 1 97 ? 9.975 2.057 -3.165 1.00 86.38 97 ARG A N 1
ATOM 697 C CA . ARG A 1 97 ? 11.311 2.665 -3.187 1.00 86.38 97 ARG A CA 1
ATOM 698 C C . ARG A 1 97 ? 12.415 1.622 -3.276 1.00 86.38 97 ARG A C 1
ATOM 700 O O . ARG A 1 97 ? 13.335 1.795 -4.069 1.00 86.38 97 ARG A O 1
ATOM 707 N N . THR A 1 98 ? 12.333 0.561 -2.481 1.00 88.12 98 THR A N 1
ATOM 708 C CA . THR A 1 98 ? 13.332 -0.514 -2.473 1.00 88.12 98 THR A CA 1
ATOM 709 C C . THR A 1 98 ? 13.355 -1.282 -3.794 1.00 88.12 98 THR A C 1
ATOM 711 O O . THR A 1 98 ? 14.428 -1.662 -4.248 1.00 88.12 98 THR A O 1
ATOM 714 N N . ALA A 1 99 ? 12.200 -1.449 -4.443 1.00 87.12 99 ALA A N 1
ATOM 715 C CA . ALA A 1 99 ? 12.075 -2.011 -5.792 1.00 87.12 99 ALA A CA 1
ATOM 716 C C . ALA A 1 99 ? 12.550 -1.056 -6.913 1.00 87.12 99 ALA A C 1
ATOM 718 O O . ALA A 1 99 ? 12.575 -1.418 -8.088 1.00 87.12 99 ALA A O 1
ATOM 719 N N . GLY A 1 100 ? 12.900 0.192 -6.579 1.00 83.06 100 GLY A N 1
ATOM 720 C CA . GLY A 1 100 ? 13.379 1.180 -7.543 1.00 83.06 100 GLY A CA 1
ATOM 721 C C . GLY A 1 100 ? 12.299 1.733 -8.477 1.00 83.06 100 GLY A C 1
ATOM 722 O O . GLY A 1 100 ? 12.617 2.063 -9.619 1.00 83.06 100 GLY A O 1
ATOM 723 N N . ALA A 1 101 ? 11.044 1.835 -8.023 1.00 79.88 101 ALA A N 1
ATOM 724 C CA . ALA A 1 101 ? 9.976 2.491 -8.777 1.00 79.88 101 ALA A CA 1
ATOM 725 C C . ALA A 1 101 ? 10.233 4.009 -8.919 1.00 79.88 101 ALA A C 1
ATOM 727 O O . ALA A 1 101 ? 10.572 4.688 -7.948 1.00 79.88 101 ALA A O 1
ATOM 728 N N . ASP A 1 102 ? 10.070 4.543 -10.136 1.00 72.00 102 ASP A N 1
ATOM 729 C CA . ASP A 1 102 ? 10.443 5.927 -10.482 1.00 72.00 102 ASP A CA 1
ATOM 730 C C . ASP A 1 102 ? 9.417 6.990 -10.054 1.00 72.00 102 ASP A C 1
ATOM 732 O O . ASP A 1 102 ? 9.791 8.115 -9.750 1.00 72.00 102 ASP A O 1
ATOM 736 N N . PHE A 1 103 ? 8.132 6.644 -10.002 1.00 65.25 103 PHE A N 1
ATOM 737 C CA . PHE A 1 103 ? 7.051 7.466 -9.449 1.00 65.25 103 PHE A CA 1
ATOM 738 C C . PHE A 1 103 ? 6.242 6.551 -8.544 1.00 65.25 103 PHE A C 1
ATOM 740 O O . PHE A 1 103 ? 6.018 5.396 -8.906 1.00 65.25 103 PHE A O 1
ATOM 747 N N . VAL A 1 104 ? 5.851 7.042 -7.369 1.00 71.88 104 VAL A N 1
ATOM 748 C CA . VAL A 1 104 ? 5.129 6.223 -6.396 1.00 71.88 104 VAL A CA 1
ATOM 749 C C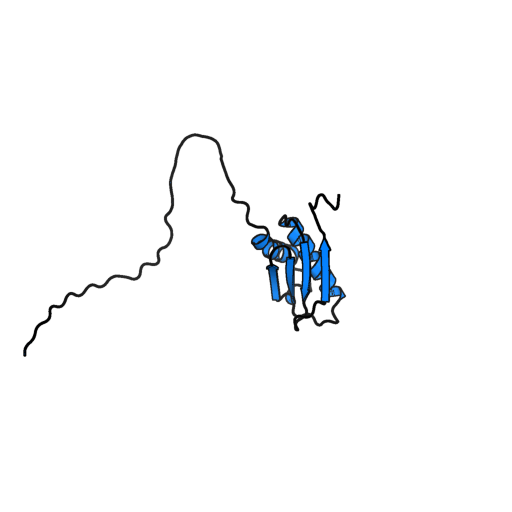 . VAL A 1 104 ? 3.924 7.003 -5.892 1.00 71.88 104 VAL A C 1
ATOM 751 O O . VAL A 1 104 ? 4.011 7.785 -4.944 1.00 71.88 104 VAL A O 1
ATOM 754 N N . SER A 1 105 ? 2.776 6.754 -6.520 1.00 87.75 105 SER A N 1
ATOM 755 C CA . SER A 1 105 ? 1.487 7.012 -5.883 1.00 87.75 105 SER A CA 1
ATOM 756 C C . SER A 1 105 ? 1.056 5.739 -5.170 1.00 87.75 105 SER A C 1
ATOM 758 O O . SER A 1 105 ? 0.883 4.713 -5.811 1.00 87.75 105 SER A O 1
ATOM 760 N N . VAL A 1 106 ? 0.906 5.773 -3.851 1.00 90.50 106 VAL A N 1
ATOM 761 C CA . VAL A 1 106 ? 0.349 4.661 -3.076 1.00 90.50 106 VAL A CA 1
ATOM 762 C C . VAL A 1 106 ? -1.069 5.005 -2.679 1.00 90.50 106 VAL A C 1
ATOM 764 O O . VAL A 1 106 ? -1.326 6.106 -2.197 1.00 90.50 106 VAL A O 1
ATOM 767 N N . THR A 1 107 ? -1.987 4.060 -2.838 1.00 93.75 107 THR A N 1
ATOM 768 C CA . THR A 1 107 ? -3.346 4.173 -2.306 1.00 93.75 107 THR A CA 1
ATOM 769 C C . THR A 1 107 ? -3.725 2.902 -1.561 1.00 93.75 107 THR A C 1
ATOM 771 O O . THR A 1 107 ? -3.610 1.801 -2.098 1.00 93.75 107 THR A O 1
ATOM 774 N N . VAL A 1 108 ? -4.219 3.058 -0.335 1.00 93.31 108 VAL A N 1
ATOM 775 C CA . VAL A 1 108 ? -4.793 1.992 0.488 1.00 93.31 108 VAL A CA 1
ATOM 776 C C . VAL A 1 108 ? -6.311 2.084 0.412 1.00 93.31 108 VAL A C 1
ATOM 778 O O . VAL A 1 108 ? -6.894 3.111 0.771 1.00 93.31 108 VAL A O 1
ATOM 781 N N . ARG A 1 109 ? -6.958 1.014 -0.055 1.00 95.38 109 ARG A N 1
ATOM 782 C CA . ARG A 1 109 ? -8.419 0.925 -0.169 1.00 95.38 109 ARG A CA 1
ATOM 783 C C . ARG A 1 109 ? -9.015 0.042 0.919 1.00 95.38 109 ARG A C 1
ATOM 785 O O . ARG A 1 109 ? -8.438 -0.989 1.280 1.00 95.38 109 ARG A O 1
ATOM 792 N N . SER A 1 110 ? -10.179 0.455 1.408 1.00 94.62 110 SER A N 1
ATOM 793 C CA . SER A 1 110 ? -11.020 -0.302 2.327 1.00 94.62 110 SER A CA 1
ATOM 794 C C . SER A 1 110 ? -11.571 -1.570 1.681 1.00 94.62 110 SER A C 1
ATOM 796 O O . SER A 1 110 ? -11.480 -1.770 0.468 1.00 94.62 110 SER A O 1
ATOM 798 N N . SER A 1 111 ? -12.203 -2.403 2.502 1.00 92.94 111 SER A N 1
ATOM 799 C CA . SER A 1 111 ? -12.957 -3.584 2.074 1.00 92.94 111 SER A CA 1
ATOM 800 C C . SER A 1 111 ? -14.047 -3.277 1.032 1.00 92.94 111 SER A C 1
ATOM 802 O O . SER A 1 111 ? -14.314 -4.121 0.179 1.00 92.94 111 SER A O 1
ATOM 804 N N . GLY A 1 112 ? -14.636 -2.076 1.082 1.00 89.81 112 GLY A N 1
ATOM 805 C CA . GLY A 1 112 ? -15.630 -1.554 0.135 1.00 89.81 112 GLY A CA 1
ATOM 806 C C . GLY A 1 112 ? -15.042 -0.674 -0.973 1.00 89.81 112 GLY A C 1
ATOM 807 O O . GLY A 1 112 ? -15.721 0.227 -1.459 1.00 89.81 112 GLY A O 1
ATOM 808 N N . ASP A 1 113 ? -13.763 -0.857 -1.311 1.00 88.25 113 ASP A N 1
ATOM 809 C CA . ASP A 1 113 ? -13.060 -0.134 -2.376 1.00 88.25 113 ASP A CA 1
ATOM 810 C C . ASP A 1 113 ? -13.047 1.401 -2.217 1.00 88.25 113 ASP A C 1
ATOM 812 O O . ASP A 1 113 ? -12.799 2.135 -3.170 1.00 88.25 113 ASP A O 1
ATOM 816 N N . SER A 1 114 ? -13.226 1.949 -1.019 1.00 90.25 114 SER A N 1
ATOM 817 C CA . SER A 1 114 ? -13.017 3.386 -0.788 1.00 90.25 114 SER A CA 1
ATOM 818 C C . SER A 1 114 ? -11.555 3.664 -0.449 1.00 90.25 114 SER A C 1
ATOM 820 O O . SER A 1 114 ? -10.951 2.901 0.297 1.00 90.25 114 SER A O 1
ATOM 822 N N . SER A 1 115 ? -10.974 4.756 -0.952 1.00 92.56 115 SER A N 1
ATOM 823 C CA . SER A 1 115 ? -9.645 5.188 -0.490 1.00 92.56 115 SER A CA 1
ATOM 824 C C . SER A 1 115 ? -9.702 5.567 0.997 1.00 92.56 115 SER A C 1
ATOM 826 O O . SER A 1 115 ? -10.604 6.304 1.404 1.00 92.56 115 SER A O 1
ATOM 828 N N . ILE A 1 116 ? -8.767 5.044 1.795 1.00 91.19 116 ILE A N 1
ATOM 829 C CA . ILE A 1 116 ? -8.595 5.392 3.216 1.00 91.19 116 ILE A CA 1
ATOM 830 C C . ILE A 1 116 ? -7.371 6.294 3.389 1.00 91.19 116 ILE A C 1
ATOM 832 O O . ILE A 1 116 ? -7.448 7.329 4.044 1.00 91.19 116 ILE A O 1
ATOM 836 N N . ALA A 1 117 ? -6.243 5.895 2.800 1.00 91.69 117 ALA A N 1
ATOM 837 C CA . ALA A 1 117 ? -4.980 6.616 2.875 1.00 91.69 117 ALA A CA 1
ATOM 838 C C . ALA A 1 117 ? -4.306 6.617 1.505 1.00 91.69 117 ALA A C 1
ATOM 840 O O . ALA A 1 117 ? -4.342 5.621 0.782 1.00 91.69 117 ALA A O 1
ATOM 841 N N . SER A 1 118 ? -3.656 7.723 1.161 1.00 89.81 118 SER A N 1
ATOM 842 C CA . SER A 1 118 ? -2.888 7.838 -0.073 1.00 89.81 118 SER A CA 1
ATOM 843 C C . SER A 1 118 ? -1.649 8.687 0.136 1.00 89.81 118 SER A C 1
ATOM 845 O O . SER A 1 118 ? -1.677 9.659 0.890 1.00 89.81 118 SER A O 1
ATOM 847 N N . ARG A 1 119 ? -0.582 8.352 -0.579 1.00 86.00 119 ARG A N 1
ATOM 848 C CA . ARG A 1 119 ? 0.649 9.134 -0.658 1.00 86.00 119 ARG A CA 1
ATOM 849 C C . ARG A 1 119 ? 1.022 9.299 -2.123 1.00 86.00 119 ARG A C 1
ATOM 851 O O . ARG A 1 119 ? 0.813 8.388 -2.917 1.00 86.00 119 ARG A O 1
ATOM 858 N N . ASN A 1 120 ? 1.577 10.446 -2.484 1.00 83.56 120 ASN A N 1
ATOM 859 C CA . ASN A 1 120 ? 2.131 10.661 -3.812 1.00 83.56 120 ASN A CA 1
ATOM 860 C C . ASN A 1 120 ? 3.476 11.369 -3.689 1.00 83.56 120 ASN A C 1
ATOM 862 O O . ASN A 1 120 ? 3.589 12.350 -2.957 1.00 83.56 120 ASN A O 1
ATOM 866 N N . GLU A 1 121 ? 4.481 10.864 -4.393 1.00 68.38 121 GLU A N 1
ATOM 867 C CA . GLU A 1 121 ? 5.767 11.532 -4.534 1.00 68.38 121 GLU A CA 1
ATOM 868 C C . GLU A 1 121 ? 6.242 11.397 -5.982 1.00 68.38 121 GLU A C 1
ATOM 870 O O . GLU A 1 121 ? 6.514 10.295 -6.473 1.00 68.38 121 GLU A O 1
ATOM 875 N N . LEU A 1 122 ? 6.332 12.540 -6.665 1.00 59.12 122 LEU A N 1
ATOM 876 C CA . LEU A 1 122 ? 7.011 12.661 -7.948 1.00 59.12 122 LEU A CA 1
ATOM 877 C C . LEU A 1 122 ? 8.512 12.610 -7.695 1.00 59.12 122 LEU A C 1
ATOM 879 O O . LEU A 1 122 ? 9.068 13.488 -7.041 1.00 59.12 122 LEU A O 1
ATOM 883 N N . ARG A 1 123 ? 9.173 11.578 -8.216 1.00 55.09 123 ARG A N 1
ATOM 884 C CA . ARG A 1 123 ? 10.632 11.515 -8.272 1.00 55.09 123 ARG A CA 1
ATOM 885 C C . ARG A 1 123 ? 11.090 11.526 -9.718 1.00 55.09 123 ARG A C 1
ATOM 887 O O . ARG A 1 123 ? 10.417 10.990 -10.592 1.00 55.09 123 ARG A O 1
ATOM 894 N N . LYS A 1 124 ? 12.265 12.125 -9.939 1.00 51.44 124 LYS A N 1
ATOM 895 C CA . LYS A 1 124 ? 12.948 12.212 -11.243 1.00 51.44 124 LYS A CA 1
ATOM 896 C C . LYS A 1 124 ? 12.228 13.047 -12.309 1.00 51.44 124 LYS A C 1
ATOM 898 O O . LYS A 1 124 ? 12.604 12.970 -13.475 1.00 51.44 124 LYS A O 1
ATOM 903 N N . ASP A 1 125 ? 11.239 13.851 -11.926 1.00 49.09 125 ASP A N 1
ATOM 904 C CA . ASP A 1 125 ? 10.741 14.907 -12.801 1.00 49.09 125 ASP A CA 1
ATOM 905 C C . ASP A 1 125 ? 11.691 16.106 -12.702 1.00 49.09 125 ASP A C 1
ATOM 907 O O . ASP A 1 125 ? 11.835 16.701 -11.632 1.00 49.09 125 ASP A O 1
ATOM 911 N N . ALA A 1 126 ? 12.365 16.432 -13.806 1.00 50.25 126 ALA A N 1
ATOM 912 C CA . ALA A 1 126 ? 13.263 17.581 -13.888 1.00 50.25 126 ALA A CA 1
ATOM 913 C C . ALA A 1 126 ? 12.530 18.920 -13.669 1.00 50.25 126 ALA A C 1
ATOM 915 O O . ALA A 1 126 ? 13.174 19.923 -13.389 1.00 50.25 126 ALA A O 1
ATOM 916 N N . ALA A 1 127 ? 11.195 18.951 -13.767 1.00 52.81 127 ALA A N 1
ATOM 917 C CA . ALA A 1 127 ? 10.391 20.128 -13.449 1.00 52.81 127 ALA A CA 1
ATOM 918 C C . ALA A 1 127 ? 10.159 20.334 -11.937 1.00 52.81 127 ALA A C 1
ATOM 920 O O . ALA A 1 127 ? 9.598 21.355 -11.543 1.00 52.81 127 ALA A O 1
ATOM 921 N N . CYS A 1 128 ? 10.546 19.377 -11.085 1.00 45.75 128 CYS A N 1
ATOM 922 C CA . CYS A 1 128 ? 10.357 19.432 -9.629 1.00 45.75 128 CYS A CA 1
ATOM 923 C C . CYS A 1 128 ? 11.680 19.414 -8.836 1.00 45.75 128 CYS A C 1
ATOM 925 O O . CYS A 1 128 ? 11.654 19.127 -7.638 1.00 45.75 128 CYS A O 1
ATOM 927 N N . SER A 1 129 ? 12.815 19.689 -9.492 1.00 47.84 129 SER A N 1
ATOM 928 C CA . SER A 1 129 ? 14.155 19.792 -8.886 1.00 47.84 129 SER A CA 1
ATOM 929 C C . SER A 1 129 ? 14.652 21.226 -8.799 1.00 47.84 129 SER A C 1
ATOM 931 O O . SER A 1 129 ? 14.537 21.917 -9.836 1.00 47.84 129 SER A O 1
#

Sequence (129 aa):
MRHALPLVAAVAALVLTGCTNLTVIRTDGAPNTTTAKTPASAEVPVKFHDANSQAPWFHKVKAVSVDGKGVLVRTMLDKGDTATALAMCEAAYQAARTAGADFVSVTVRSSGDSSIASRNELRKDAACS

pLDDT: mean 74.48, std 21.81, range [35.97, 97.06]

Radius of gyration: 25.38 Å; chains: 1; bounding box: 60×70×65 Å

Organism: NCBI:txid1449976

Secondary structure (DSSP, 8-state):
---------------------------------------HHHHHHHHHHHHHTTSTTGGGEEEEEEETTEEEEEES--TT-HHHHHHHHHHHHHHHHHTT-SEEEEEEE-TTS-EEEEEEEE-S-GGG-